Protein AF-A0A7W6KZL4-F1 (afdb_monomer_lite)

Foldseek 3Di:
DDPVVLQVLLVLQQKGKDFPPPPPGCWIWIDHVPDPPDIDIDNDSVRVNVVSVVLLQVLQQLLQLLLQLLVVLVVDDPVLNVVQVVCLVVVPDDHPPSSPVCSVVTDRDPPSSVVSSVVCVVVVHSPPRDSSNSNVVSNVCVVPPPDQPPVNVVVVVVVVVVVVVVVVVVVD

Radius of gyration: 20.63 Å; chains: 1; bounding box: 69×34×53 Å

Sequence (172 aa):
MNQARAKKRLNRYGILLSRQDARESDRWLTRPANDVEDWRCFPSIRAAIEYWDERARWVAYDTALAKVLVEHAMTLDLEDRAAFDQWIDVSAGSMPEVMTNLCTQVSFPSNWKEVIQGWVAREGSIARVDISQVLKHARSEQKAPSLPSEREAKNDHRMAERRDYIESRTTR

pLDDT: mean 82.24, std 13.79, range [46.56, 96.19]

Secondary structure (DSSP, 8-state):
--HHHHHHHHGGGTEEEEE-SSTT---EEEEESS-SS--EEESSHHHHHHHHHHHHHHHHHHHHHHHHHHHHHTTS-HHHHHHHHHHHHH--SPPPHHHHGGGGGPPPPTTHHHHHHHHHHHHS-STT--HHHHHHHHHHHHHSPPPPPHHHHHHHHHHHHHHHHHHHHH--

Structure (mmCIF, N/CA/C/O backbone):
data_AF-A0A7W6KZL4-F1
#
_entry.id   AF-A0A7W6KZL4-F1
#
loop_
_atom_site.group_PDB
_atom_site.id
_atom_site.type_symbol
_atom_site.label_atom_id
_atom_site.label_alt_id
_atom_site.label_comp_id
_atom_site.label_asym_id
_atom_site.label_entity_id
_atom_site.label_seq_id
_atom_site.pdbx_PDB_ins_code
_atom_site.Cartn_x
_atom_site.Cartn_y
_atom_site.Cartn_z
_atom_site.occupancy
_atom_site.B_iso_or_equiv
_atom_site.auth_seq_id
_atom_site.auth_comp_id
_atom_site.auth_asym_id
_atom_site.auth_atom_id
_atom_site.pdbx_PDB_model_num
ATOM 1 N N . MET A 1 1 ? -5.346 -5.660 24.851 1.00 62.38 1 MET A N 1
ATOM 2 C CA . MET A 1 1 ? -4.793 -4.488 24.124 1.00 62.38 1 MET A CA 1
ATOM 3 C C . MET A 1 1 ? -5.784 -3.330 24.231 1.00 62.38 1 MET A C 1
ATOM 5 O O . MET A 1 1 ? -6.955 -3.561 23.981 1.00 62.38 1 MET A O 1
ATOM 9 N N . ASN A 1 2 ? -5.359 -2.127 24.644 1.00 84.00 2 ASN A N 1
ATOM 10 C CA . ASN A 1 2 ? -6.250 -0.966 24.847 1.00 84.00 2 ASN A CA 1
ATOM 11 C C . ASN A 1 2 ? -6.672 -0.335 23.496 1.00 84.00 2 ASN A C 1
ATOM 13 O O . ASN A 1 2 ? -5.817 -0.113 22.635 1.00 84.00 2 ASN A O 1
ATOM 17 N N . GLN A 1 3 ? -7.959 -0.002 23.336 1.00 85.38 3 GLN A N 1
ATOM 18 C CA . GLN A 1 3 ? -8.544 0.676 22.168 1.00 85.38 3 GLN A CA 1
ATOM 19 C C . GLN A 1 3 ? -7.777 1.938 21.743 1.00 85.38 3 GLN A C 1
ATOM 21 O O . GLN A 1 3 ? -7.574 2.154 20.550 1.00 85.38 3 GLN A O 1
ATOM 26 N N . ALA A 1 4 ? -7.286 2.749 22.685 1.00 88.06 4 ALA A N 1
ATOM 27 C CA . ALA A 1 4 ? -6.517 3.956 22.366 1.00 88.06 4 ALA A CA 1
ATOM 28 C C . ALA A 1 4 ? -5.202 3.637 21.627 1.00 88.06 4 ALA A C 1
ATOM 30 O O . ALA A 1 4 ? -4.825 4.322 20.674 1.00 88.06 4 ALA A O 1
ATOM 31 N N . ARG A 1 5 ? -4.520 2.551 22.020 1.00 90.81 5 ARG A N 1
ATOM 32 C CA . ARG A 1 5 ? -3.297 2.088 21.342 1.00 90.81 5 ARG A CA 1
ATOM 33 C C . ARG A 1 5 ? -3.606 1.554 19.945 1.00 90.81 5 ARG A C 1
ATOM 35 O O . ARG A 1 5 ? -2.833 1.799 19.024 1.00 90.81 5 ARG A O 1
ATOM 42 N N . ALA A 1 6 ? -4.735 0.869 19.789 1.00 90.44 6 ALA A N 1
ATOM 43 C CA . ALA A 1 6 ? -5.182 0.361 18.499 1.00 90.44 6 ALA A CA 1
ATOM 44 C C . ALA A 1 6 ? -5.537 1.484 17.521 1.00 90.44 6 ALA A C 1
ATOM 46 O O . ALA A 1 6 ? -5.027 1.484 16.406 1.00 90.44 6 ALA A O 1
ATOM 47 N N . LYS A 1 7 ? -6.301 2.490 17.971 1.00 92.00 7 LYS A N 1
ATOM 48 C CA . LYS A 1 7 ? -6.582 3.714 17.201 1.00 92.00 7 LYS A CA 1
ATOM 49 C C . LYS A 1 7 ? -5.289 4.373 16.720 1.00 92.00 7 LYS A C 1
ATOM 51 O O . LYS A 1 7 ? -5.124 4.617 15.533 1.00 92.00 7 LYS A O 1
ATOM 56 N N . LYS A 1 8 ? -4.319 4.579 17.622 1.00 92.75 8 LYS A N 1
ATOM 57 C CA . LYS A 1 8 ? -3.019 5.172 17.263 1.00 92.75 8 LYS A CA 1
ATOM 58 C C . LYS A 1 8 ? -2.249 4.340 16.232 1.00 92.75 8 LYS A C 1
ATOM 60 O O . LYS A 1 8 ? -1.560 4.920 15.399 1.00 92.75 8 LYS A O 1
ATOM 65 N N . ARG A 1 9 ? -2.316 3.006 16.303 1.00 94.06 9 ARG A N 1
ATOM 66 C CA . ARG A 1 9 ? -1.647 2.121 15.339 1.00 94.06 9 ARG A CA 1
ATOM 67 C C . ARG A 1 9 ? -2.315 2.191 13.968 1.00 94.06 9 ARG A C 1
ATOM 69 O O . ARG A 1 9 ? -1.615 2.446 13.001 1.00 94.06 9 ARG A O 1
ATOM 76 N N . LEU A 1 10 ? -3.634 2.025 13.907 1.00 94.75 10 LEU A N 1
ATOM 77 C CA . LEU A 1 10 ? -4.404 2.033 12.660 1.00 94.75 10 LEU A CA 1
ATOM 78 C C . LEU A 1 10 ? -4.363 3.396 11.956 1.00 94.75 10 LEU A C 1
ATOM 80 O O . LEU A 1 10 ? -4.229 3.450 10.737 1.00 94.75 10 LEU A O 1
ATOM 84 N N . ASN A 1 11 ? -4.315 4.495 12.713 1.00 94.38 11 ASN A N 1
ATOM 85 C CA . ASN A 1 11 ? -4.129 5.828 12.139 1.00 94.38 11 ASN A CA 1
ATOM 86 C C . ASN A 1 11 ? -2.816 5.966 11.347 1.00 94.38 11 ASN A C 1
ATOM 88 O O . ASN A 1 11 ? -2.753 6.781 10.436 1.00 94.38 11 ASN A O 1
ATOM 92 N N . ARG A 1 12 ? -1.773 5.170 11.640 1.00 94.88 12 ARG A N 1
ATOM 93 C CA . ARG A 1 12 ? -0.525 5.171 10.845 1.00 94.88 12 ARG A CA 1
ATOM 94 C C . ARG A 1 12 ? -0.710 4.613 9.437 1.00 94.88 12 ARG A C 1
ATOM 96 O O . ARG A 1 12 ? 0.174 4.796 8.615 1.00 94.88 12 ARG A O 1
ATOM 103 N N . TYR A 1 13 ? -1.820 3.926 9.196 1.00 96.19 13 TYR A N 1
ATOM 104 C CA . TYR A 1 13 ? -2.228 3.379 7.906 1.00 96.19 13 TYR A CA 1
ATOM 105 C C . TYR A 1 13 ? -3.339 4.223 7.261 1.00 96.19 13 TYR A C 1
ATOM 107 O O . TYR A 1 13 ? -3.893 3.833 6.237 1.00 96.19 13 TYR A O 1
ATOM 115 N N . GLY A 1 14 ? -3.707 5.355 7.878 1.00 94.62 14 GLY A N 1
ATOM 116 C CA . GLY A 1 14 ? -4.875 6.134 7.475 1.00 94.62 14 GLY A CA 1
ATOM 117 C C . GLY A 1 14 ? -6.186 5.381 7.692 1.00 94.62 14 GLY A C 1
ATOM 118 O O . GLY A 1 14 ? -7.110 5.514 6.894 1.00 94.62 14 GLY A O 1
ATOM 119 N N . ILE A 1 15 ? -6.253 4.540 8.729 1.00 96.19 15 ILE A N 1
ATOM 120 C CA . ILE A 1 15 ? -7.420 3.722 9.065 1.00 96.19 15 ILE A CA 1
ATOM 121 C C . ILE A 1 15 ? -7.981 4.154 10.417 1.00 96.19 15 ILE A C 1
ATOM 123 O O . ILE A 1 15 ? -7.282 4.158 11.431 1.00 96.19 15 ILE A O 1
ATOM 127 N N . LEU A 1 16 ? -9.271 4.467 10.444 1.00 93.06 16 LEU A N 1
ATOM 128 C CA . LEU A 1 16 ? -10.013 4.789 11.654 1.00 93.06 16 LEU A CA 1
ATOM 129 C C . LEU A 1 16 ? -10.628 3.525 12.248 1.00 93.06 16 LEU A C 1
ATOM 131 O O . LEU A 1 16 ? -11.061 2.639 11.520 1.00 93.06 16 LEU A O 1
ATOM 135 N N . LEU A 1 17 ? -10.696 3.464 13.579 1.00 90.50 17 LEU A N 1
ATOM 136 C CA . LEU A 1 17 ? -11.317 2.371 14.333 1.00 90.50 17 LEU A CA 1
ATOM 137 C C . LEU A 1 17 ? -12.546 2.883 15.087 1.00 90.50 17 LEU A C 1
ATOM 139 O O . LEU A 1 17 ? -12.421 3.744 15.966 1.00 90.50 17 LEU A O 1
ATOM 143 N N . SER A 1 18 ? -13.699 2.289 14.794 1.00 85.06 18 SER A N 1
ATOM 144 C CA . SER A 1 18 ? -14.964 2.493 15.497 1.00 85.06 18 SER A CA 1
ATOM 145 C C . SER A 1 18 ? -15.497 1.174 16.068 1.00 85.06 18 SER A C 1
ATOM 147 O O . SER A 1 18 ? -15.088 0.085 15.667 1.00 85.06 18 SER A O 1
ATOM 149 N N . ARG A 1 19 ? -16.414 1.270 17.025 1.00 73.44 19 ARG A N 1
ATOM 150 C CA . ARG A 1 19 ? -17.261 0.163 17.489 1.00 73.44 19 ARG A CA 1
ATOM 151 C C . ARG A 1 19 ? -18.668 0.465 16.962 1.00 73.44 19 ARG A C 1
ATOM 153 O O . ARG A 1 19 ? -19.006 1.644 16.917 1.00 73.44 19 ARG A O 1
ATOM 160 N N . GLN A 1 20 ? -19.456 -0.518 16.512 1.00 67.38 20 GLN A N 1
ATOM 161 C CA . GLN A 1 20 ? -20.833 -0.184 16.108 1.00 67.38 20 GLN A CA 1
ATOM 162 C C . GLN A 1 20 ? -21.589 0.352 17.330 1.00 67.38 20 GLN A C 1
ATOM 164 O O . GLN A 1 20 ? -21.462 -0.199 18.424 1.00 67.38 20 GLN A O 1
ATOM 169 N N . ASP A 1 21 ? -22.366 1.418 17.134 1.00 52.56 21 ASP A N 1
ATOM 170 C CA . ASP A 1 21 ? -23.107 2.113 18.198 1.00 52.56 21 ASP A CA 1
ATOM 171 C C . ASP A 1 21 ? -24.250 1.280 18.804 1.00 52.56 21 ASP A C 1
ATOM 173 O O . ASP A 1 21 ? -24.862 1.676 19.798 1.00 52.56 21 ASP A O 1
ATOM 177 N N . ALA A 1 22 ? -24.530 0.092 18.260 1.00 55.03 22 ALA A N 1
ATOM 178 C CA . ALA A 1 22 ? -25.415 -0.860 18.908 1.00 55.03 22 ALA A CA 1
ATOM 179 C C . ALA A 1 22 ? -24.808 -1.271 20.260 1.00 55.03 22 ALA A C 1
ATOM 181 O O . ALA A 1 22 ? -23.680 -1.768 20.323 1.00 55.03 22 ALA A O 1
ATOM 182 N N . ARG A 1 23 ? -25.571 -1.090 21.346 1.00 48.62 23 ARG A N 1
ATOM 183 C CA . ARG A 1 23 ? -25.179 -1.414 22.735 1.00 48.62 23 ARG A CA 1
ATOM 184 C C . ARG A 1 23 ? -24.639 -2.849 22.919 1.00 48.62 23 ARG A C 1
ATOM 186 O O . ARG A 1 23 ? -23.945 -3.096 23.899 1.00 48.62 23 ARG A O 1
ATOM 193 N N . GLU A 1 24 ? -24.867 -3.736 21.949 1.00 54.28 24 GLU A N 1
ATOM 194 C CA . GLU A 1 24 ? -24.495 -5.161 21.927 1.00 54.28 24 GLU A CA 1
ATOM 195 C C . GLU A 1 24 ? -23.499 -5.544 20.815 1.00 54.28 24 GLU A C 1
ATOM 197 O O . GLU A 1 24 ? -23.251 -6.720 20.569 1.00 54.28 24 GLU A O 1
ATOM 202 N N . SER A 1 25 ? -22.907 -4.583 20.101 1.00 60.94 25 SER A N 1
ATOM 203 C CA . SER A 1 25 ? -21.964 -4.924 19.035 1.00 60.94 25 SER A CA 1
ATOM 204 C C . SER A 1 25 ? -20.647 -5.474 19.590 1.00 60.94 25 SER A C 1
ATOM 206 O O . SER A 1 25 ? -19.771 -4.705 20.006 1.00 60.94 25 SER A O 1
ATOM 208 N N . ASP A 1 26 ? -20.464 -6.786 19.455 1.00 70.38 26 ASP A N 1
ATOM 209 C CA . ASP A 1 26 ? -19.195 -7.504 19.657 1.00 70.38 26 ASP A CA 1
ATOM 210 C C . ASP A 1 26 ? -18.172 -7.272 18.534 1.00 70.38 26 ASP A C 1
ATOM 212 O O . ASP A 1 26 ? -17.049 -7.780 18.575 1.00 70.38 26 ASP A O 1
ATOM 216 N N . ARG A 1 27 ? -18.538 -6.506 17.501 1.00 82.62 27 ARG A N 1
ATOM 217 C CA . ARG A 1 27 ? -17.713 -6.321 16.309 1.00 82.62 27 ARG A CA 1
ATOM 218 C C . ARG A 1 27 ? -17.030 -4.958 16.266 1.00 82.62 27 ARG A C 1
ATOM 220 O O . ARG A 1 27 ? -17.532 -3.940 16.746 1.00 82.62 27 ARG A O 1
ATOM 227 N N . TRP A 1 28 ? -15.849 -4.956 15.663 1.00 88.38 28 TRP A N 1
ATOM 228 C CA . TRP A 1 28 ? -15.007 -3.785 15.468 1.00 88.38 28 TRP A CA 1
ATOM 229 C C . TRP A 1 28 ? -15.052 -3.358 14.017 1.00 88.38 28 TRP A C 1
ATOM 231 O O . TRP A 1 28 ? -14.898 -4.183 13.122 1.00 88.38 28 TRP A O 1
ATOM 241 N N . LEU A 1 29 ? -15.234 -2.066 13.788 1.00 90.81 29 LEU A N 1
ATOM 242 C CA . LEU A 1 29 ? -15.282 -1.504 12.454 1.00 90.81 29 LEU A CA 1
ATOM 243 C C . LEU A 1 29 ? -14.026 -0.701 12.172 1.00 90.81 29 LEU A C 1
ATOM 245 O O . LEU A 1 29 ? -13.599 0.116 12.990 1.00 90.81 29 LEU A O 1
ATOM 249 N N . THR A 1 30 ? -13.470 -0.884 10.985 1.00 93.38 30 THR A N 1
ATOM 250 C CA . THR A 1 30 ? -12.439 0.004 10.464 1.00 93.38 30 THR A CA 1
ATOM 251 C C . THR A 1 30 ? -12.865 0.613 9.151 1.00 93.38 30 THR A C 1
ATOM 253 O O . THR A 1 30 ? -13.512 -0.068 8.361 1.00 93.38 30 THR A O 1
ATOM 256 N N . ARG A 1 31 ? -12.438 1.843 8.892 1.00 92.94 31 ARG A N 1
ATOM 257 C CA . ARG A 1 31 ? -12.624 2.500 7.597 1.00 92.94 31 ARG A CA 1
ATOM 258 C C . ARG A 1 31 ? -11.419 3.360 7.231 1.00 92.94 31 ARG A C 1
ATOM 260 O O . ARG A 1 31 ? -10.692 3.765 8.146 1.00 92.94 31 ARG A O 1
ATOM 267 N N . PRO A 1 32 ? -11.212 3.680 5.950 1.00 92.19 32 PRO A N 1
ATOM 268 C CA . PRO A 1 32 ? -10.265 4.710 5.550 1.00 92.19 32 PRO A CA 1
ATOM 269 C C . PRO A 1 32 ? -10.592 6.053 6.218 1.00 92.19 32 PRO A C 1
ATOM 271 O O . PRO A 1 32 ? -11.749 6.386 6.481 1.00 92.19 32 PRO A O 1
ATOM 274 N N . ALA A 1 33 ? -9.572 6.849 6.524 1.00 88.12 33 ALA A N 1
ATOM 275 C CA . ALA A 1 33 ? -9.772 8.177 7.102 1.00 88.12 33 ALA A CA 1
ATOM 276 C C . ALA A 1 33 ? -10.439 9.146 6.110 1.00 88.12 33 ALA A C 1
ATOM 278 O O . ALA A 1 33 ? -11.191 10.026 6.526 1.00 88.12 33 ALA A O 1
ATOM 279 N N . ASN A 1 34 ? -10.185 8.944 4.818 1.00 84.31 34 ASN A N 1
ATOM 280 C CA . ASN A 1 34 ? -10.673 9.736 3.693 1.00 84.31 34 ASN A CA 1
ATOM 281 C C . ASN A 1 34 ? -11.954 9.185 3.042 1.00 84.31 34 ASN A C 1
ATOM 283 O O . ASN A 1 34 ? -12.485 9.836 2.150 1.00 84.31 34 ASN A O 1
ATOM 287 N N . ASP A 1 35 ? -12.456 8.026 3.477 1.00 82.62 35 ASP A N 1
ATOM 288 C CA . ASP A 1 35 ? -13.659 7.410 2.917 1.00 82.62 35 ASP A CA 1
ATOM 289 C C . ASP A 1 35 ? -14.586 6.918 4.037 1.00 82.62 35 ASP A C 1
ATOM 291 O O . ASP A 1 35 ? -14.197 6.150 4.921 1.00 82.62 35 ASP A O 1
ATOM 295 N N . VAL A 1 36 ? -15.814 7.430 4.042 1.00 73.38 36 VAL A N 1
ATOM 296 C CA . VAL A 1 36 ? -16.829 7.151 5.067 1.00 73.38 36 VAL A CA 1
ATOM 297 C C . VAL A 1 36 ? -17.704 5.942 4.744 1.00 73.3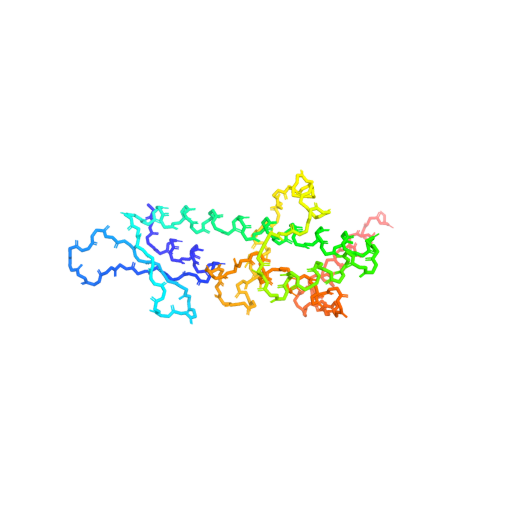8 36 VAL A C 1
ATOM 299 O O . VAL A 1 36 ? -18.432 5.503 5.633 1.00 73.38 36 VAL A O 1
ATOM 302 N N . GLU A 1 37 ? -17.627 5.386 3.535 1.00 79.50 37 GLU A N 1
ATOM 303 C CA . GLU A 1 37 ? -18.511 4.313 3.066 1.00 79.50 37 GLU A CA 1
ATOM 304 C C . GLU A 1 37 ? -17.830 2.934 3.074 1.00 79.50 37 GLU A C 1
ATOM 306 O O . GLU A 1 37 ? -18.499 1.918 3.265 1.00 79.50 37 GLU A O 1
ATOM 311 N N . ASP A 1 38 ? -16.498 2.875 2.963 1.00 84.06 38 ASP A N 1
ATOM 312 C CA . ASP A 1 38 ? -15.728 1.618 2.953 1.00 84.06 38 ASP A CA 1
ATOM 313 C C . ASP A 1 38 ? -15.473 1.065 4.370 1.00 84.06 38 ASP A C 1
ATOM 315 O O . ASP A 1 38 ? -14.385 1.177 4.949 1.00 84.06 38 ASP A O 1
ATOM 319 N N . TRP A 1 39 ? -16.514 0.479 4.963 1.00 86.69 39 TRP A N 1
ATOM 320 C CA . TRP A 1 39 ? -16.436 -0.154 6.276 1.00 86.69 39 TRP A CA 1
ATOM 321 C C . TRP A 1 39 ? -16.046 -1.628 6.195 1.00 86.69 39 TRP A C 1
ATOM 323 O O . TRP A 1 39 ? -16.682 -2.441 5.527 1.00 86.69 39 TRP A O 1
ATOM 333 N N . ARG A 1 40 ? -15.059 -2.009 7.008 1.00 90.62 40 ARG A N 1
ATOM 334 C CA . ARG A 1 40 ? -14.667 -3.403 7.238 1.00 90.62 40 ARG A CA 1
ATOM 335 C C . ARG A 1 40 ? -14.942 -3.812 8.668 1.00 90.62 40 ARG A C 1
ATOM 337 O O . ARG A 1 40 ? -14.669 -3.060 9.602 1.00 90.62 40 ARG A O 1
ATOM 344 N N . CYS A 1 41 ? -15.459 -5.021 8.830 1.00 91.38 41 CYS A N 1
ATOM 345 C CA . CYS A 1 41 ? -15.909 -5.548 10.105 1.00 91.38 41 CYS A CA 1
ATOM 346 C C . CYS A 1 41 ? -14.995 -6.673 10.595 1.00 91.38 41 CYS A C 1
ATOM 348 O O . CYS A 1 41 ? -14.681 -7.594 9.849 1.00 91.38 41 CYS A O 1
ATOM 350 N N . PHE A 1 42 ? -14.621 -6.624 11.872 1.00 91.62 42 PHE A N 1
ATOM 351 C CA . PHE A 1 42 ? -13.695 -7.557 12.502 1.00 91.62 42 PHE A CA 1
ATOM 352 C C . PHE A 1 42 ? -14.265 -8.119 13.805 1.00 91.62 42 PHE A C 1
ATOM 354 O O . PHE A 1 42 ? -14.937 -7.398 14.546 1.00 91.62 42 PHE A O 1
ATOM 361 N N . PRO A 1 43 ? -13.953 -9.382 14.139 1.00 90.19 43 PRO A N 1
ATOM 362 C CA . PRO A 1 43 ? -14.392 -10.001 15.389 1.00 90.19 43 PRO A CA 1
ATOM 363 C C . PRO A 1 43 ? -13.657 -9.446 16.619 1.00 90.19 43 PRO A C 1
ATOM 365 O O . PRO A 1 43 ? -14.103 -9.618 17.744 1.00 90.19 43 PRO A O 1
ATOM 368 N N . SER A 1 44 ? -12.505 -8.792 16.439 1.00 90.38 44 SER A N 1
ATOM 369 C CA . SER A 1 44 ? -11.757 -8.174 17.535 1.00 90.38 44 SER A CA 1
ATOM 370 C C . SER A 1 44 ? -10.860 -7.039 17.040 1.00 90.38 44 SER A C 1
ATOM 372 O O . SER A 1 44 ? -10.473 -7.000 15.871 1.00 90.38 44 SER A O 1
ATOM 374 N N . ILE A 1 45 ? -10.441 -6.155 17.954 1.00 90.62 45 ILE A N 1
ATOM 375 C CA . ILE A 1 45 ? -9.400 -5.147 17.681 1.00 90.62 45 ILE A CA 1
ATOM 376 C C . ILE A 1 45 ? -8.119 -5.807 17.157 1.00 90.62 45 ILE A C 1
ATOM 378 O O . ILE A 1 45 ? -7.443 -5.260 16.290 1.00 90.62 45 ILE A O 1
ATOM 382 N N . ARG A 1 46 ? -7.757 -6.965 17.721 1.00 92.25 46 ARG A N 1
ATOM 383 C CA . ARG A 1 46 ? -6.540 -7.686 17.345 1.00 92.25 46 ARG A CA 1
ATOM 384 C C . ARG A 1 46 ? -6.609 -8.129 15.885 1.00 92.25 46 ARG A C 1
ATOM 386 O O . ARG A 1 46 ? -5.684 -7.816 15.149 1.00 92.25 46 ARG A O 1
ATOM 393 N N . ALA A 1 47 ? -7.724 -8.736 15.480 1.00 93.00 47 ALA A N 1
ATOM 394 C CA . ALA A 1 47 ? -7.953 -9.147 14.098 1.00 93.00 47 ALA A CA 1
ATOM 395 C C . ALA A 1 47 ? -7.908 -7.953 13.132 1.00 93.00 47 ALA A C 1
ATOM 397 O O . ALA A 1 47 ? -7.289 -8.041 12.078 1.00 93.00 47 ALA A O 1
ATOM 398 N N . ALA A 1 48 ? -8.490 -6.810 13.518 1.00 93.50 48 ALA A N 1
ATOM 399 C CA . ALA A 1 48 ? -8.399 -5.587 12.722 1.00 93.50 48 ALA A CA 1
ATOM 400 C C . ALA A 1 48 ? -6.942 -5.129 12.538 1.00 93.50 48 ALA A C 1
ATOM 402 O O . ALA A 1 48 ? -6.530 -4.788 11.435 1.00 93.50 48 ALA A O 1
ATOM 403 N N . ILE A 1 49 ? -6.142 -5.128 13.608 1.00 94.50 49 ILE A N 1
ATOM 404 C CA . ILE A 1 49 ? -4.729 -4.739 13.523 1.00 94.50 49 ILE A CA 1
ATOM 405 C C . ILE A 1 49 ? -3.926 -5.714 12.669 1.00 94.50 49 ILE A C 1
ATOM 407 O O . ILE A 1 49 ? -3.159 -5.257 11.832 1.00 94.50 49 ILE A O 1
ATOM 411 N N . GLU A 1 50 ? -4.082 -7.019 12.882 1.00 95.81 50 GLU A N 1
ATOM 412 C CA . GLU A 1 50 ? -3.347 -8.044 12.133 1.00 95.81 50 GLU A CA 1
ATOM 413 C C . GLU A 1 50 ? -3.640 -7.931 10.634 1.00 95.81 50 GLU A C 1
ATOM 415 O O . GLU A 1 50 ? -2.703 -7.872 9.842 1.00 95.81 50 GLU A O 1
ATOM 420 N N . TYR A 1 51 ? -4.912 -7.752 10.266 1.00 96.06 51 TYR A N 1
ATOM 421 C CA . TYR A 1 51 ? -5.320 -7.509 8.884 1.00 96.06 51 TYR A CA 1
ATOM 422 C C . TYR A 1 51 ? -4.641 -6.273 8.277 1.00 96.06 51 TYR A C 1
ATOM 424 O O . TYR A 1 51 ? -4.063 -6.340 7.194 1.00 96.06 51 TYR A O 1
ATOM 432 N N . TRP A 1 52 ? -4.690 -5.127 8.962 1.00 96.00 52 TRP A N 1
ATOM 433 C CA . TRP A 1 52 ? -4.125 -3.889 8.417 1.00 96.00 52 TRP A CA 1
ATOM 434 C C . TRP A 1 52 ? -2.593 -3.869 8.436 1.00 96.00 52 TRP A C 1
ATOM 436 O O . TRP A 1 52 ? -1.987 -3.275 7.548 1.00 96.00 52 TRP A O 1
ATOM 446 N N . ASP A 1 53 ? -1.960 -4.540 9.400 1.00 95.44 53 ASP A N 1
ATOM 447 C CA . ASP A 1 53 ? -0.513 -4.758 9.412 1.00 95.44 53 ASP A CA 1
ATOM 448 C C . ASP A 1 53 ? -0.078 -5.625 8.221 1.00 95.44 53 ASP A C 1
ATOM 450 O O . ASP A 1 53 ? 0.916 -5.315 7.567 1.00 95.44 53 ASP A O 1
ATOM 454 N N . GLU A 1 54 ? -0.810 -6.701 7.932 1.00 95.12 54 GLU A N 1
ATOM 455 C CA . GLU A 1 54 ? -0.558 -7.558 6.774 1.00 95.12 54 GLU A CA 1
ATOM 456 C C . GLU A 1 54 ? -0.771 -6.792 5.467 1.00 95.12 54 GLU A C 1
ATOM 458 O O . GLU A 1 54 ? 0.114 -6.778 4.612 1.00 95.12 54 GLU A O 1
ATOM 463 N N . ARG A 1 55 ? -1.883 -6.057 5.345 1.00 95.50 55 ARG A N 1
ATOM 464 C CA . ARG A 1 55 ? -2.141 -5.206 4.180 1.00 95.50 55 ARG A CA 1
ATOM 465 C C . ARG A 1 55 ? -1.024 -4.186 3.959 1.00 95.50 55 ARG A C 1
ATOM 467 O O . ARG A 1 55 ? -0.592 -4.003 2.827 1.00 95.50 55 ARG A O 1
ATOM 474 N N . ALA A 1 56 ? -0.525 -3.562 5.025 1.00 96.06 56 ALA A N 1
ATOM 475 C CA . ALA A 1 56 ? 0.588 -2.620 4.953 1.00 96.06 56 ALA A CA 1
ATOM 476 C C . ALA A 1 56 ? 1.894 -3.283 4.481 1.00 96.06 56 ALA A C 1
ATOM 478 O O . ALA A 1 56 ? 2.644 -2.690 3.710 1.00 96.06 56 ALA A O 1
ATOM 479 N N . ARG A 1 57 ? 2.170 -4.524 4.896 1.00 94.44 57 ARG A N 1
ATOM 480 C CA . ARG A 1 57 ? 3.332 -5.271 4.389 1.00 94.44 57 ARG A CA 1
ATOM 48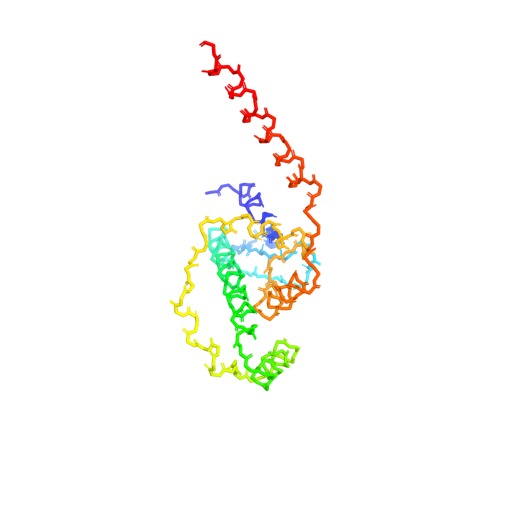1 C C . ARG A 1 57 ? 3.204 -5.580 2.903 1.00 94.44 57 ARG A C 1
ATOM 483 O O . ARG A 1 57 ? 4.185 -5.410 2.188 1.00 94.44 57 ARG A O 1
ATOM 490 N N . TRP A 1 58 ? 2.019 -5.983 2.449 1.00 94.88 58 TRP A N 1
ATOM 491 C CA . TRP A 1 58 ? 1.769 -6.254 1.034 1.00 94.88 58 TRP A CA 1
ATOM 492 C C . TRP A 1 58 ? 1.897 -5.001 0.174 1.00 94.88 58 TRP A C 1
ATOM 494 O O . TRP A 1 58 ? 2.620 -5.034 -0.807 1.00 94.88 58 TRP A O 1
ATOM 504 N N . VAL A 1 59 ? 1.335 -3.864 0.593 1.00 95.69 59 VAL A N 1
ATOM 505 C CA . VAL A 1 59 ? 1.514 -2.590 -0.132 1.00 95.69 59 VAL A CA 1
ATOM 506 C C . VAL A 1 59 ? 2.995 -2.198 -0.228 1.00 95.69 59 VAL A C 1
ATOM 508 O O . VAL A 1 59 ? 3.455 -1.717 -1.264 1.00 95.69 59 VAL A O 1
ATOM 511 N N . ALA A 1 60 ? 3.774 -2.415 0.834 1.00 95.31 60 ALA A N 1
ATOM 512 C CA . ALA A 1 60 ? 5.207 -2.144 0.795 1.00 95.31 60 ALA A CA 1
ATOM 513 C C . ALA A 1 60 ? 5.965 -3.103 -0.138 1.00 95.31 60 ALA A C 1
ATOM 515 O O . ALA A 1 60 ? 6.864 -2.663 -0.852 1.00 95.31 60 ALA A O 1
ATOM 516 N N . TYR A 1 61 ? 5.598 -4.387 -0.151 1.00 94.38 61 TYR A N 1
ATOM 517 C CA . TYR A 1 61 ? 6.130 -5.363 -1.101 1.00 94.38 61 TYR A CA 1
ATOM 518 C C . TYR A 1 61 ? 5.787 -4.984 -2.544 1.00 94.38 61 TYR A C 1
ATOM 520 O O . TYR A 1 61 ? 6.693 -4.891 -3.365 1.00 94.38 61 TYR A O 1
ATOM 528 N N . ASP A 1 62 ? 4.526 -4.651 -2.823 1.00 94.19 62 ASP A N 1
ATOM 529 C CA . ASP A 1 62 ? 4.065 -4.181 -4.132 1.00 94.19 62 ASP A CA 1
ATOM 530 C C . ASP A 1 62 ? 4.853 -2.941 -4.577 1.00 94.19 62 ASP A C 1
ATOM 532 O O . ASP A 1 62 ? 5.210 -2.814 -5.743 1.00 94.19 62 ASP A O 1
ATOM 536 N N . THR A 1 63 ? 5.201 -2.049 -3.640 1.00 94.44 63 THR A N 1
ATOM 537 C CA . THR A 1 63 ? 6.051 -0.874 -3.909 1.00 94.44 63 THR A CA 1
ATOM 538 C C . THR A 1 63 ? 7.471 -1.250 -4.300 1.00 94.44 63 THR A C 1
ATOM 540 O O . THR A 1 63 ? 8.025 -0.659 -5.226 1.00 94.44 63 THR A O 1
ATOM 543 N N . ALA A 1 64 ? 8.073 -2.225 -3.622 1.00 92.69 64 ALA A N 1
ATOM 544 C CA . ALA A 1 64 ? 9.387 -2.730 -4.002 1.00 92.69 64 ALA A CA 1
ATOM 545 C C . ALA A 1 64 ? 9.335 -3.435 -5.368 1.00 92.69 64 ALA A C 1
ATOM 547 O O . ALA A 1 64 ? 10.191 -3.193 -6.216 1.00 92.69 64 ALA A O 1
ATOM 548 N N . LEU A 1 65 ? 8.295 -4.238 -5.605 1.00 92.44 65 LEU A N 1
ATOM 549 C CA . LEU A 1 65 ? 8.080 -4.943 -6.862 1.00 92.44 65 LEU A CA 1
ATOM 550 C C . LEU A 1 65 ? 7.894 -3.978 -8.030 1.00 92.44 65 LEU A C 1
ATOM 552 O O . LEU A 1 65 ? 8.573 -4.109 -9.042 1.00 92.44 65 LEU A O 1
ATOM 556 N N . ALA A 1 66 ? 7.038 -2.971 -7.878 1.00 92.06 66 ALA A N 1
ATOM 557 C CA . ALA A 1 66 ? 6.797 -1.975 -8.911 1.00 92.06 66 ALA A CA 1
ATOM 558 C C . ALA A 1 66 ? 8.078 -1.248 -9.334 1.00 92.06 66 ALA A C 1
ATOM 560 O O . ALA A 1 66 ? 8.276 -1.019 -10.522 1.00 92.06 66 ALA A O 1
ATOM 561 N N . LYS A 1 67 ? 8.973 -0.926 -8.392 1.00 90.31 67 LYS A N 1
ATOM 562 C CA . LYS A 1 67 ? 10.270 -0.318 -8.723 1.00 90.31 67 LYS A CA 1
ATOM 563 C C . LYS A 1 67 ? 11.107 -1.228 -9.617 1.00 90.31 67 LYS A C 1
ATOM 565 O O . LYS A 1 67 ? 11.543 -0.780 -10.670 1.00 90.31 67 LYS A O 1
ATOM 570 N N . VAL A 1 68 ? 11.244 -2.503 -9.248 1.00 90.62 68 VAL A N 1
ATOM 571 C CA . VAL A 1 68 ? 11.987 -3.494 -10.044 1.00 90.62 68 VAL A CA 1
ATOM 572 C C . VAL A 1 68 ? 11.369 -3.675 -11.429 1.00 90.62 68 VAL A C 1
ATOM 574 O O . VAL A 1 68 ? 12.093 -3.696 -12.419 1.00 90.62 68 VAL A O 1
ATOM 577 N N . LEU A 1 69 ? 10.040 -3.761 -11.523 1.00 90.94 69 LEU A N 1
ATOM 578 C CA . LEU A 1 69 ? 9.348 -3.925 -12.803 1.00 90.94 69 LEU A CA 1
ATOM 579 C C . LEU A 1 69 ? 9.553 -2.719 -13.729 1.00 90.94 69 LEU A C 1
ATOM 581 O O . LEU A 1 69 ? 9.859 -2.887 -14.907 1.00 90.94 69 LEU A O 1
ATOM 585 N N . VAL A 1 70 ? 9.417 -1.499 -13.204 1.00 90.75 70 VAL A N 1
ATOM 586 C CA . VAL A 1 70 ? 9.593 -0.278 -14.001 1.00 90.75 70 VAL A CA 1
ATOM 587 C C . VAL A 1 70 ? 11.075 -0.062 -14.357 1.00 90.75 70 VAL A C 1
ATOM 589 O O . VAL A 1 70 ? 11.377 0.379 -15.462 1.00 90.75 70 VAL A O 1
ATOM 592 N N . GLU A 1 71 ? 12.023 -0.406 -13.480 1.00 89.75 71 GLU A N 1
ATOM 593 C CA . GLU A 1 71 ? 13.459 -0.419 -13.809 1.00 89.75 71 GLU A CA 1
ATOM 594 C C . GLU A 1 71 ? 13.785 -1.443 -14.902 1.00 89.75 71 GLU A C 1
ATOM 596 O O . GLU A 1 71 ? 14.466 -1.110 -15.871 1.00 89.75 71 GLU A O 1
ATOM 601 N N . HIS A 1 72 ? 13.251 -2.663 -14.804 1.00 89.44 72 HIS A N 1
ATOM 602 C CA . HIS A 1 72 ? 13.450 -3.688 -15.824 1.00 89.44 72 HIS A CA 1
ATOM 603 C C . HIS A 1 72 ? 12.846 -3.288 -17.173 1.00 89.44 72 HIS A C 1
ATOM 605 O O . HIS A 1 72 ? 13.468 -3.514 -18.209 1.00 89.44 72 HIS A O 1
ATOM 611 N N . ALA A 1 73 ? 11.689 -2.621 -17.179 1.00 89.12 73 ALA A N 1
ATOM 612 C CA . ALA A 1 73 ? 11.056 -2.125 -18.401 1.00 89.12 73 ALA A CA 1
ATOM 613 C C . ALA A 1 73 ? 11.960 -1.200 -19.236 1.00 89.12 73 ALA A C 1
ATOM 615 O O . ALA A 1 73 ? 11.769 -1.088 -20.444 1.00 89.12 73 ALA A O 1
ATOM 616 N N . MET A 1 74 ? 12.963 -0.558 -18.627 1.00 86.31 74 MET A N 1
ATOM 617 C CA . MET A 1 74 ? 13.946 0.266 -19.343 1.00 86.31 74 MET A CA 1
ATOM 618 C C . MET A 1 74 ? 14.980 -0.553 -20.124 1.00 86.31 74 MET A C 1
ATOM 620 O O . MET A 1 74 ? 15.671 0.000 -20.975 1.00 86.31 74 MET A O 1
ATOM 624 N N . THR A 1 75 ? 15.098 -1.847 -19.826 1.00 87.50 75 THR A N 1
ATOM 625 C CA . THR A 1 75 ? 16.008 -2.786 -20.500 1.00 87.50 75 THR A CA 1
ATOM 626 C C . THR A 1 75 ? 15.341 -3.557 -21.635 1.00 87.50 75 THR A C 1
ATOM 628 O O . THR A 1 75 ? 16.037 -4.178 -22.435 1.00 87.50 75 THR A O 1
ATOM 631 N N . LEU A 1 76 ? 14.010 -3.511 -21.700 1.00 87.94 76 LEU A N 1
ATOM 632 C CA . LEU A 1 76 ? 13.222 -4.150 -22.743 1.00 87.94 76 LEU A CA 1
ATOM 633 C C . LEU A 1 76 ? 13.294 -3.369 -24.055 1.00 87.94 76 LEU A C 1
ATOM 635 O O . LEU A 1 76 ? 13.638 -2.181 -24.085 1.00 87.94 76 LEU A O 1
ATOM 639 N N . ASP A 1 77 ? 12.944 -4.046 -25.144 1.00 91.19 77 ASP A N 1
ATOM 640 C CA . ASP A 1 77 ? 12.738 -3.375 -26.416 1.00 91.19 77 ASP A CA 1
ATOM 641 C C . ASP A 1 77 ? 11.502 -2.455 -26.379 1.00 91.19 77 ASP A C 1
ATOM 643 O O . ASP A 1 77 ? 10.741 -2.389 -25.408 1.00 91.19 77 ASP A O 1
ATOM 647 N N . LEU A 1 78 ? 11.338 -1.665 -27.442 1.00 88.56 78 LEU A N 1
ATOM 648 C CA . LEU A 1 78 ? 10.285 -0.656 -27.508 1.00 88.56 78 LEU A CA 1
ATOM 649 C C . LEU A 1 78 ? 8.879 -1.280 -27.493 1.00 88.56 78 LEU A C 1
ATOM 651 O O . LEU A 1 78 ? 7.954 -0.659 -26.968 1.00 88.56 78 LEU A O 1
ATOM 655 N N . GLU A 1 79 ? 8.720 -2.471 -28.072 1.00 89.25 79 GLU A N 1
ATOM 656 C CA . GLU A 1 79 ? 7.432 -3.153 -28.205 1.00 89.25 79 GLU A CA 1
ATOM 657 C C . GLU A 1 79 ? 6.980 -3.712 -26.853 1.00 89.25 79 GLU A C 1
ATOM 659 O O . GLU A 1 79 ? 5.895 -3.366 -26.375 1.00 89.25 79 GLU A O 1
ATOM 664 N N . ASP A 1 80 ? 7.850 -4.459 -26.174 1.00 88.06 80 ASP A N 1
ATOM 665 C CA . ASP A 1 80 ? 7.579 -5.035 -24.856 1.00 88.06 80 ASP A CA 1
ATOM 666 C C . ASP A 1 80 ? 7.380 -3.952 -23.791 1.00 88.06 80 ASP A C 1
ATOM 668 O O . ASP A 1 80 ? 6.491 -4.042 -22.933 1.00 88.06 80 ASP A O 1
ATOM 672 N N . ARG A 1 81 ? 8.168 -2.872 -23.860 1.00 88.12 81 ARG A N 1
ATOM 673 C CA . ARG A 1 81 ? 7.990 -1.718 -22.976 1.00 88.12 81 ARG A CA 1
ATOM 674 C C . ARG A 1 81 ? 6.638 -1.042 -23.195 1.00 88.12 81 ARG A C 1
ATOM 676 O O . ARG A 1 81 ? 5.976 -0.696 -22.215 1.00 88.12 81 ARG A O 1
ATOM 683 N N . ALA A 1 82 ? 6.218 -0.848 -24.446 1.00 86.75 82 ALA A N 1
ATOM 684 C CA . ALA A 1 82 ? 4.925 -0.243 -24.760 1.00 86.75 82 ALA A CA 1
ATOM 685 C C . ALA A 1 82 ? 3.756 -1.126 -24.292 1.00 86.75 82 ALA A C 1
ATOM 687 O O . ALA A 1 82 ? 2.792 -0.607 -23.724 1.00 86.75 82 ALA A O 1
ATOM 688 N N . ALA A 1 83 ? 3.865 -2.449 -24.454 1.00 87.00 83 ALA A N 1
ATOM 689 C CA . ALA A 1 83 ? 2.882 -3.406 -23.950 1.00 87.00 83 ALA A CA 1
ATOM 690 C C . ALA A 1 83 ? 2.765 -3.350 -22.417 1.00 87.00 83 ALA A C 1
ATOM 692 O O . ALA A 1 83 ? 1.657 -3.329 -21.872 1.00 87.00 83 ALA A O 1
ATOM 693 N N . PHE A 1 84 ? 3.894 -3.257 -21.706 1.00 88.94 84 PHE A N 1
ATOM 694 C CA . PHE A 1 84 ? 3.898 -3.094 -20.253 1.00 88.94 84 PHE A CA 1
ATOM 695 C C . PHE A 1 84 ? 3.295 -1.757 -19.802 1.00 88.94 84 PHE A C 1
ATOM 697 O O . PHE A 1 84 ? 2.472 -1.735 -18.887 1.00 88.94 84 PHE A O 1
ATOM 704 N N . ASP A 1 85 ? 3.642 -0.651 -20.463 1.00 87.69 85 ASP A N 1
ATOM 705 C CA . ASP A 1 85 ? 3.072 0.667 -20.168 1.00 87.69 85 ASP A CA 1
ATOM 706 C C . ASP A 1 85 ? 1.547 0.684 -20.367 1.00 87.69 85 ASP A C 1
ATOM 708 O O . ASP A 1 85 ? 0.812 1.192 -19.514 1.00 87.69 85 ASP A O 1
ATOM 712 N N . GLN A 1 86 ? 1.061 0.072 -21.449 1.00 86.94 86 GLN A N 1
ATOM 713 C CA . GLN A 1 86 ? -0.370 -0.072 -21.707 1.00 86.94 86 GLN A CA 1
ATOM 714 C C . GLN A 1 86 ? -1.055 -0.933 -20.640 1.00 86.94 86 GLN A C 1
ATOM 716 O O . GLN A 1 86 ? -2.151 -0.594 -20.181 1.00 86.94 86 GLN A O 1
ATOM 721 N N . TRP A 1 87 ? -0.410 -2.018 -20.205 1.00 88.50 87 TRP A N 1
ATOM 722 C CA . TRP A 1 87 ? -0.928 -2.859 -19.131 1.00 88.50 87 TRP A CA 1
ATOM 723 C C . TRP A 1 87 ? -1.026 -2.097 -17.800 1.00 88.50 87 TRP A C 1
ATOM 725 O O . TRP A 1 87 ? -2.052 -2.201 -17.129 1.00 88.50 87 TRP A O 1
ATOM 735 N N . ILE A 1 88 ? -0.042 -1.259 -17.445 1.00 87.38 88 ILE A N 1
ATOM 736 C CA . ILE A 1 88 ? -0.126 -0.383 -16.260 1.00 87.38 88 ILE A CA 1
ATOM 737 C C . ILE A 1 88 ? -1.362 0.524 -16.343 1.00 87.38 88 ILE A C 1
ATOM 739 O O . ILE A 1 88 ? -2.090 0.689 -15.360 1.00 87.38 88 ILE A O 1
ATOM 743 N N . ASP A 1 89 ? -1.609 1.127 -17.506 1.00 84.69 89 ASP A N 1
ATOM 744 C CA . ASP A 1 89 ? -2.665 2.126 -17.664 1.00 84.69 89 ASP A CA 1
ATOM 745 C C . ASP A 1 89 ? -4.069 1.528 -17.633 1.00 84.69 89 ASP A C 1
ATOM 747 O O . ASP A 1 89 ? -4.928 2.030 -16.896 1.00 84.69 89 ASP A O 1
ATOM 751 N N . VAL A 1 90 ? -4.276 0.441 -18.377 1.00 80.19 90 VAL A N 1
ATOM 752 C CA . VAL A 1 90 ? -5.586 -0.200 -18.550 1.00 80.19 90 VAL A CA 1
ATOM 753 C C . VAL A 1 90 ? -5.852 -1.249 -17.464 1.00 80.19 90 VAL A C 1
ATOM 755 O O . VAL A 1 90 ? -7.008 -1.517 -17.150 1.00 80.19 90 VAL A O 1
ATOM 758 N N . SER A 1 91 ? -4.800 -1.820 -16.860 1.00 69.44 91 SER A N 1
ATOM 759 C CA . SER A 1 91 ? -4.875 -2.905 -15.863 1.00 69.44 91 SER A CA 1
ATOM 760 C C . SER A 1 91 ? -5.805 -4.051 -16.289 1.00 69.44 91 SER A C 1
ATOM 762 O O . SER A 1 91 ? -6.460 -4.680 -15.458 1.00 69.44 91 SER A O 1
ATOM 764 N N . ALA A 1 92 ? -5.895 -4.306 -17.597 1.00 61.16 92 ALA A N 1
ATOM 765 C CA . ALA A 1 92 ? -6.726 -5.351 -18.171 1.00 61.16 92 ALA A CA 1
ATOM 766 C C . ALA A 1 92 ? -5.852 -6.530 -18.604 1.00 61.16 92 ALA A C 1
ATOM 768 O O . ALA A 1 92 ? -4.873 -6.355 -19.327 1.00 61.16 92 ALA A O 1
ATOM 769 N N . GLY A 1 93 ? -6.239 -7.733 -18.182 1.00 68.62 93 GLY A N 1
ATOM 770 C CA . GLY A 1 93 ? -5.532 -8.968 -18.516 1.00 68.62 93 GLY A CA 1
ATOM 771 C C . GLY A 1 93 ? -4.310 -9.248 -17.637 1.00 68.62 93 GLY A C 1
ATOM 772 O O . GLY A 1 93 ? -4.060 -8.586 -16.627 1.00 68.62 93 GLY A O 1
ATOM 773 N N . SER A 1 94 ? -3.568 -10.290 -18.001 1.00 75.00 94 SER A N 1
ATOM 774 C CA . SER A 1 94 ? -2.351 -10.707 -17.305 1.00 75.00 94 SER A CA 1
ATOM 775 C C . SER A 1 94 ? -1.194 -9.748 -17.574 1.00 75.00 94 SER A C 1
ATOM 777 O O . SER A 1 94 ? -1.061 -9.220 -18.676 1.00 75.00 94 SER A O 1
ATOM 779 N N . MET A 1 95 ? -0.335 -9.569 -16.570 1.00 80.75 95 MET A N 1
ATOM 780 C CA . MET A 1 95 ? 0.940 -8.874 -16.742 1.00 80.75 95 MET A CA 1
ATOM 781 C C . MET A 1 95 ? 1.762 -9.561 -17.851 1.00 80.75 95 MET A C 1
ATOM 783 O O . MET A 1 95 ? 1.736 -10.795 -17.910 1.00 80.75 95 MET A O 1
ATOM 787 N N . PRO A 1 96 ? 2.485 -8.810 -18.708 1.00 82.94 96 PRO A N 1
ATOM 788 C CA . PRO A 1 96 ? 3.321 -9.395 -19.755 1.00 82.94 96 PRO A CA 1
ATOM 789 C C . PRO A 1 96 ? 4.272 -10.466 -19.208 1.00 82.94 96 PRO A C 1
ATOM 791 O O . PRO A 1 96 ? 4.875 -10.277 -18.149 1.00 82.94 96 PRO A O 1
ATOM 794 N N . GLU A 1 97 ? 4.430 -11.582 -19.925 1.00 83.12 97 GLU A N 1
ATOM 795 C CA . GLU A 1 97 ? 5.224 -12.732 -19.457 1.00 83.12 97 GLU A CA 1
ATOM 796 C C . GLU A 1 97 ? 6.669 -12.346 -19.128 1.00 83.12 97 GLU A C 1
ATOM 798 O O . GLU A 1 97 ? 7.199 -12.777 -18.101 1.00 83.12 97 GLU A O 1
ATOM 803 N N . VAL A 1 98 ? 7.260 -11.442 -19.918 1.00 81.62 98 VAL A N 1
ATOM 804 C CA . VAL A 1 98 ? 8.603 -10.878 -19.697 1.00 81.62 98 VAL A CA 1
ATOM 805 C C . VAL A 1 98 ? 8.778 -10.259 -18.302 1.00 81.62 98 VAL A C 1
ATOM 807 O O . VAL A 1 98 ? 9.877 -10.269 -17.756 1.00 81.62 98 VAL A O 1
ATOM 810 N N . MET A 1 99 ? 7.689 -9.811 -17.670 1.00 82.06 99 MET A N 1
ATOM 811 C CA . MET A 1 99 ? 7.689 -9.243 -16.318 1.00 82.06 99 MET A CA 1
ATOM 812 C C . MET A 1 99 ? 7.424 -10.271 -15.213 1.00 82.06 99 MET A C 1
ATOM 814 O O . MET A 1 99 ? 7.800 -10.056 -14.060 1.00 82.06 99 MET A O 1
ATOM 818 N N . THR A 1 100 ? 6.771 -11.393 -15.524 1.00 76.62 100 THR A N 1
ATOM 819 C CA . THR A 1 100 ? 6.272 -12.340 -14.506 1.00 76.62 100 THR A CA 1
ATOM 820 C C . THR A 1 100 ? 7.379 -13.018 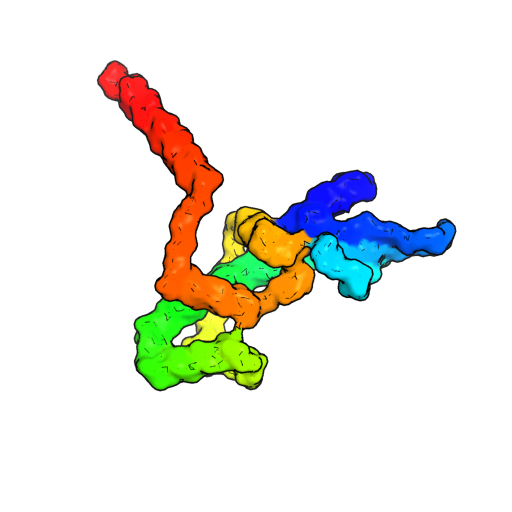-13.699 1.00 76.62 100 THR A C 1
ATOM 822 O O . THR A 1 100 ? 7.215 -13.254 -12.501 1.00 76.62 100 THR A O 1
ATOM 825 N N . ASN A 1 101 ? 8.541 -13.255 -14.308 1.00 76.62 101 ASN A N 1
ATOM 826 C CA . ASN A 1 101 ? 9.666 -13.921 -13.645 1.00 76.62 101 ASN A CA 1
ATOM 827 C C . ASN A 1 101 ? 10.349 -13.050 -12.574 1.00 76.62 101 ASN A C 1
ATOM 829 O O . ASN A 1 101 ? 11.007 -13.574 -11.670 1.00 76.62 101 ASN A O 1
ATOM 833 N N . LEU A 1 102 ? 10.161 -11.728 -12.623 1.00 78.31 102 LEU A N 1
ATOM 834 C CA . LEU A 1 102 ? 10.819 -10.778 -11.720 1.00 78.31 102 LEU A CA 1
ATOM 835 C C . LEU A 1 102 ? 10.201 -10.754 -10.324 1.00 78.31 102 LEU A C 1
ATOM 837 O O . LEU A 1 102 ? 10.873 -10.382 -9.364 1.00 78.31 102 LEU A O 1
ATOM 841 N N . CYS A 1 103 ? 8.963 -11.232 -10.176 1.00 72.25 103 CYS A N 1
ATOM 842 C CA . CYS A 1 103 ? 8.295 -11.353 -8.880 1.00 72.25 103 CYS A CA 1
ATOM 843 C C . CYS A 1 103 ? 9.113 -12.185 -7.875 1.00 72.25 103 CYS A C 1
ATOM 845 O O . CYS A 1 103 ? 9.072 -11.933 -6.671 1.00 72.25 103 CYS A O 1
ATOM 847 N N . THR A 1 104 ? 9.902 -13.147 -8.365 1.00 73.62 104 THR A N 1
ATOM 848 C CA . THR A 1 104 ? 10.754 -14.014 -7.533 1.00 73.62 104 THR A CA 1
ATOM 849 C C . THR A 1 104 ? 12.015 -13.324 -7.002 1.00 73.62 104 THR A C 1
ATOM 851 O O . THR A 1 104 ? 12.636 -13.826 -6.067 1.00 73.62 104 THR A O 1
ATOM 854 N N . GLN A 1 105 ? 12.390 -12.170 -7.561 1.00 75.06 105 GLN A N 1
ATOM 855 C CA . GLN A 1 105 ? 13.624 -11.452 -7.220 1.00 75.06 105 GLN A CA 1
ATOM 856 C C . GLN A 1 105 ? 13.426 -10.411 -6.110 1.00 75.06 105 GLN A C 1
ATOM 858 O O . GLN A 1 105 ? 14.391 -9.813 -5.633 1.00 75.06 105 GLN A O 1
ATOM 863 N N . VAL A 1 106 ? 12.183 -10.184 -5.681 1.00 83.81 106 VAL A N 1
ATOM 864 C CA . VAL A 1 106 ? 11.835 -9.109 -4.750 1.00 83.81 106 VAL A CA 1
ATOM 865 C C . VAL A 1 106 ? 11.683 -9.659 -3.342 1.00 83.81 106 VAL A C 1
ATOM 867 O O . VAL A 1 106 ? 10.920 -10.590 -3.090 1.00 83.81 106 VAL A O 1
ATOM 870 N N . SER A 1 107 ? 12.397 -9.049 -2.400 1.00 86.88 107 SER A N 1
ATOM 871 C CA . SER A 1 107 ? 12.270 -9.341 -0.973 1.00 86.88 107 SER A CA 1
ATOM 872 C C . SER A 1 107 ? 11.382 -8.310 -0.278 1.00 86.88 107 SER A C 1
ATOM 874 O O . SER A 1 107 ? 11.224 -7.180 -0.743 1.00 86.88 107 SER A O 1
ATOM 876 N N . PHE A 1 108 ? 10.794 -8.689 0.861 1.00 86.06 108 PHE A N 1
ATOM 877 C CA . PHE A 1 108 ? 10.051 -7.737 1.684 1.00 86.06 108 PHE A CA 1
ATOM 878 C C . PHE A 1 108 ? 10.982 -6.625 2.189 1.00 86.06 108 PHE A C 1
ATOM 880 O O . PHE A 1 108 ? 11.986 -6.926 2.843 1.00 86.06 108 PHE A O 1
ATOM 887 N N . PRO A 1 109 ? 10.642 -5.345 1.963 1.00 88.69 109 PRO A N 1
ATOM 888 C CA . PRO A 1 109 ? 11.491 -4.245 2.389 1.00 88.69 109 PRO A CA 1
ATOM 889 C C . PRO A 1 109 ? 11.561 -4.158 3.919 1.00 88.69 109 PRO A C 1
ATOM 891 O O . PRO A 1 109 ? 10.542 -4.135 4.618 1.00 88.69 109 PRO A O 1
ATOM 894 N N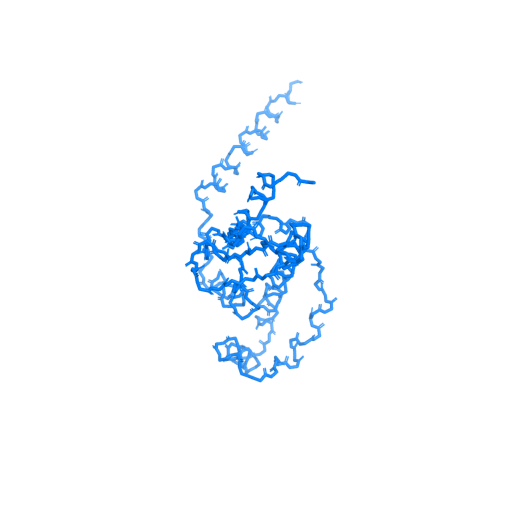 . SER A 1 110 ? 12.776 -4.045 4.459 1.00 89.50 110 SER A N 1
ATOM 895 C CA . SER A 1 110 ? 13.008 -3.867 5.901 1.00 89.50 110 SER A CA 1
ATOM 896 C C . SER A 1 110 ? 12.435 -2.540 6.420 1.00 89.50 110 SER A C 1
ATOM 898 O O . SER A 1 110 ? 11.981 -2.459 7.565 1.00 89.50 110 SER A O 1
ATOM 900 N N . ASN A 1 111 ? 12.365 -1.528 5.554 1.00 91.25 111 ASN A N 1
ATOM 901 C CA . ASN A 1 111 ? 11.836 -0.195 5.821 1.00 91.25 111 ASN A CA 1
ATOM 902 C C . ASN A 1 111 ? 10.347 -0.022 5.456 1.00 91.25 111 ASN A C 1
ATOM 904 O O . ASN A 1 111 ? 9.877 1.100 5.271 1.00 91.25 111 ASN A O 1
ATOM 908 N N . TRP A 1 112 ? 9.562 -1.106 5.395 1.00 92.88 112 TRP A N 1
ATOM 909 C CA . TRP A 1 112 ? 8.148 -1.066 4.981 1.00 92.88 112 TRP A CA 1
ATOM 910 C C . TRP A 1 112 ? 7.294 -0.009 5.707 1.00 92.88 112 TRP A C 1
ATOM 912 O O . TRP A 1 112 ? 6.355 0.534 5.136 1.00 92.88 112 TRP A O 1
ATOM 922 N N . LYS A 1 113 ? 7.610 0.325 6.966 1.00 92.75 113 LYS A N 1
ATOM 923 C CA . LYS A 1 113 ? 6.872 1.348 7.728 1.00 92.75 113 LYS A CA 1
ATOM 924 C C . LYS A 1 113 ? 7.025 2.750 7.140 1.00 92.75 113 LYS A C 1
ATOM 926 O O . LYS A 1 113 ? 6.069 3.516 7.195 1.00 92.75 113 LYS A O 1
ATOM 931 N N . GLU A 1 114 ? 8.205 3.087 6.629 1.00 93.50 114 GLU A N 1
ATOM 932 C CA . GLU A 1 114 ? 8.486 4.383 5.999 1.00 93.50 114 GLU A CA 1
ATOM 933 C C . GLU A 1 114 ? 7.779 4.470 4.649 1.00 93.50 114 GLU A C 1
ATOM 935 O O . GLU A 1 114 ? 7.086 5.449 4.383 1.00 93.50 114 GLU A O 1
ATOM 940 N N . VAL A 1 115 ? 7.837 3.388 3.865 1.00 93.94 115 VAL A N 1
ATOM 941 C CA . VAL A 1 115 ? 7.091 3.248 2.603 1.00 93.94 115 VAL A CA 1
ATOM 942 C C . VAL A 1 115 ? 5.599 3.515 2.820 1.00 93.94 115 VAL A C 1
ATOM 944 O O . VAL A 1 115 ? 4.983 4.302 2.106 1.00 93.94 115 VAL A O 1
ATOM 947 N N . ILE A 1 116 ? 5.020 2.916 3.861 1.00 96.00 116 ILE A N 1
ATOM 948 C CA . ILE A 1 116 ? 3.600 3.078 4.178 1.00 96.00 116 ILE A CA 1
ATOM 949 C C . ILE A 1 116 ? 3.266 4.482 4.671 1.00 96.00 116 ILE A C 1
ATOM 951 O O . ILE A 1 116 ? 2.208 5.004 4.332 1.00 96.00 116 ILE A O 1
ATOM 955 N N . GLN A 1 117 ? 4.158 5.133 5.418 1.00 94.44 117 GLN A N 1
ATOM 956 C CA . GLN A 1 117 ? 3.968 6.540 5.777 1.00 94.44 117 GLN A CA 1
ATOM 957 C C . GLN A 1 117 ? 3.953 7.447 4.544 1.00 94.44 117 GLN A C 1
ATOM 959 O O . GLN A 1 117 ? 3.128 8.357 4.495 1.00 94.44 117 GLN A O 1
ATOM 964 N N . GLY A 1 118 ? 4.804 7.175 3.550 1.00 93.31 118 GLY A N 1
ATOM 965 C CA . GLY A 1 118 ? 4.782 7.874 2.264 1.00 93.31 118 GLY A CA 1
ATOM 966 C C . GLY A 1 118 ? 3.439 7.719 1.550 1.00 93.31 118 GLY A C 1
ATOM 967 O O . GLY A 1 118 ? 2.823 8.712 1.165 1.00 93.31 118 GLY A O 1
ATOM 968 N N . TRP A 1 119 ? 2.926 6.489 1.469 1.00 94.62 119 TRP A N 1
ATOM 969 C CA . TRP A 1 119 ? 1.611 6.219 0.881 1.00 94.62 119 TRP A CA 1
ATOM 970 C C . TRP A 1 119 ? 0.463 6.894 1.626 1.00 94.62 119 TRP A C 1
ATOM 972 O O . TRP A 1 119 ? -0.403 7.494 1.001 1.00 94.62 119 TRP A O 1
ATOM 982 N N . VAL A 1 120 ? 0.463 6.865 2.959 1.00 94.00 120 VAL A N 1
ATOM 983 C CA . VAL A 1 120 ? -0.572 7.542 3.756 1.00 94.00 120 VAL A CA 1
ATOM 984 C C . VAL A 1 120 ? -0.494 9.059 3.606 1.00 94.00 120 VAL A C 1
ATOM 986 O O . VAL A 1 120 ? -1.532 9.711 3.585 1.00 94.00 120 VAL A O 1
ATOM 989 N N . ALA A 1 121 ? 0.702 9.636 3.478 1.00 91.50 121 ALA A N 1
ATOM 990 C CA . ALA A 1 121 ? 0.850 11.067 3.224 1.00 91.50 121 ALA A CA 1
ATOM 991 C C . ALA A 1 121 ? 0.311 11.476 1.843 1.00 91.50 121 ALA A C 1
ATOM 993 O O . ALA A 1 121 ? -0.209 12.580 1.707 1.00 91.50 121 ALA A O 1
ATOM 994 N N . ARG A 1 122 ? 0.421 10.591 0.843 1.00 89.44 122 ARG A N 1
ATOM 995 C CA . ARG A 1 122 ? -0.036 10.840 -0.529 1.00 89.44 122 ARG A CA 1
ATOM 996 C C . ARG A 1 122 ? -1.534 10.585 -0.714 1.00 89.44 122 ARG A C 1
ATOM 998 O O . ARG A 1 122 ? -2.237 11.444 -1.228 1.00 89.44 122 ARG A O 1
ATOM 1005 N N . GLU A 1 123 ? -2.017 9.434 -0.258 1.00 90.75 123 GLU A N 1
ATOM 1006 C CA . GLU A 1 123 ? -3.375 8.937 -0.532 1.00 90.75 123 GLU A CA 1
ATOM 1007 C C . GLU A 1 123 ? -4.328 9.100 0.661 1.00 90.75 123 GLU A C 1
ATOM 1009 O O . GLU A 1 123 ? -5.515 8.793 0.580 1.00 90.75 123 GLU A O 1
ATOM 1014 N N . GLY A 1 124 ? -3.821 9.517 1.823 1.00 90.62 124 GLY A N 1
ATOM 1015 C CA . GLY A 1 124 ? -4.581 9.604 3.073 1.00 90.62 124 GLY A CA 1
ATOM 1016 C C . GLY A 1 124 ? -4.864 8.252 3.741 1.00 90.62 124 GLY A C 1
ATOM 1017 O O . GLY A 1 124 ? -5.073 8.213 4.954 1.00 90.62 124 GLY A O 1
ATOM 1018 N N . SER A 1 125 ? -4.853 7.141 2.994 1.00 93.94 125 SER A N 1
ATOM 1019 C CA . SER A 1 125 ? -5.069 5.780 3.497 1.00 93.94 125 SER A CA 1
ATOM 1020 C C . SER A 1 125 ? -4.510 4.716 2.554 1.00 93.94 125 SER A C 1
ATOM 1022 O O . SER A 1 125 ? -4.602 4.854 1.340 1.00 93.94 125 SER A O 1
ATOM 1024 N N . ILE A 1 126 ? -4.010 3.603 3.103 1.00 95.12 126 ILE A N 1
ATOM 1025 C CA . ILE A 1 126 ? -3.541 2.463 2.289 1.00 95.12 126 ILE A CA 1
ATOM 1026 C C . ILE A 1 126 ? -4.660 1.524 1.824 1.00 95.12 126 ILE A C 1
ATOM 1028 O O . ILE A 1 126 ? -4.388 0.532 1.152 1.00 95.12 126 ILE A O 1
ATOM 1032 N N . ALA A 1 127 ? -5.912 1.769 2.220 1.00 93.25 127 ALA A N 1
ATOM 1033 C CA . ALA A 1 127 ? -6.997 0.809 2.017 1.00 93.25 127 ALA A CA 1
ATOM 1034 C C . ALA A 1 127 ? -7.202 0.409 0.551 1.00 93.25 127 ALA A C 1
ATOM 1036 O O . ALA A 1 127 ? -7.445 -0.765 0.265 1.00 93.25 127 ALA A O 1
ATOM 1037 N N . ARG A 1 128 ? -7.050 1.378 -0.355 1.00 90.06 128 ARG A N 1
ATOM 1038 C CA . ARG A 1 128 ? -7.263 1.220 -1.797 1.00 90.06 128 ARG A CA 1
ATOM 1039 C C . ARG A 1 128 ? -5.974 1.147 -2.612 1.00 90.06 128 ARG A C 1
ATOM 1041 O O . ARG A 1 128 ? -6.057 1.037 -3.825 1.00 90.06 128 ARG A O 1
ATOM 1048 N N . VAL A 1 129 ? -4.812 1.166 -1.955 1.00 92.25 129 VAL A N 1
ATOM 1049 C CA . VAL A 1 129 ? -3.515 1.122 -2.640 1.00 92.25 129 VAL A CA 1
ATOM 1050 C C . VAL A 1 129 ? -3.258 -0.277 -3.177 1.00 92.25 129 VAL A C 1
ATOM 1052 O O . VAL A 1 129 ? -2.997 -1.199 -2.409 1.00 92.25 129 VAL A O 1
ATOM 1055 N N . ASP A 1 130 ? -3.362 -0.454 -4.486 1.00 90.31 130 ASP A N 1
ATOM 1056 C CA . ASP A 1 130 ? -3.075 -1.704 -5.189 1.00 90.31 130 ASP A CA 1
ATOM 1057 C C . ASP A 1 130 ? -1.822 -1.595 -6.069 1.00 90.31 130 ASP A C 1
ATOM 1059 O O . ASP A 1 130 ? -1.255 -0.515 -6.251 1.00 90.31 130 ASP A O 1
ATOM 1063 N N . ILE A 1 131 ? -1.373 -2.729 -6.613 1.00 88.94 131 ILE A N 1
ATOM 1064 C CA . ILE A 1 131 ? -0.180 -2.787 -7.463 1.00 88.94 131 ILE A CA 1
ATOM 1065 C C . ILE A 1 131 ? -0.287 -1.862 -8.685 1.00 88.94 131 ILE A C 1
ATOM 1067 O O . ILE A 1 131 ? 0.712 -1.266 -9.077 1.00 88.94 131 ILE A O 1
ATOM 1071 N N . SER A 1 132 ? -1.482 -1.664 -9.250 1.00 87.81 132 SER A N 1
ATOM 1072 C CA . SER A 1 132 ? -1.686 -0.760 -10.385 1.00 87.81 132 SER A CA 1
ATOM 1073 C C . SER A 1 132 ? -1.429 0.697 -10.000 1.00 87.81 132 SER A C 1
ATOM 1075 O O . SER A 1 132 ? -0.731 1.411 -10.723 1.00 87.81 132 SER A O 1
ATOM 1077 N N . GLN A 1 133 ? -1.938 1.152 -8.849 1.00 90.12 133 GLN A N 1
ATOM 1078 C CA . GLN A 1 133 ? -1.649 2.492 -8.322 1.00 90.12 133 GLN A CA 1
ATOM 1079 C C . GLN A 1 133 ? -0.159 2.672 -8.030 1.00 90.12 133 GLN A C 1
ATOM 1081 O O . GLN A 1 133 ? 0.437 3.691 -8.387 1.00 90.12 133 GLN A O 1
ATOM 1086 N N . VAL A 1 134 ? 0.453 1.657 -7.427 1.00 93.50 134 VAL A N 1
ATOM 1087 C CA . VAL A 1 134 ? 1.874 1.657 -7.090 1.00 93.50 134 VAL A CA 1
ATOM 1088 C C . VAL A 1 134 ? 2.751 1.714 -8.350 1.00 93.50 134 VAL A C 1
ATOM 1090 O O . VAL A 1 134 ? 3.704 2.489 -8.392 1.00 93.50 134 VAL A O 1
ATOM 1093 N N . LEU A 1 135 ? 2.418 0.968 -9.406 1.00 91.88 135 LEU A N 1
ATOM 1094 C CA . LEU A 1 135 ? 3.123 0.994 -10.693 1.00 91.88 135 LEU A CA 1
ATOM 1095 C C . LEU A 1 135 ? 3.000 2.345 -11.398 1.00 91.88 135 LEU A C 1
ATOM 1097 O O . LEU A 1 135 ? 3.997 2.888 -11.880 1.00 91.88 135 LEU A O 1
ATOM 1101 N N . LYS A 1 136 ? 1.792 2.922 -11.424 1.00 91.19 136 LYS A N 1
ATOM 1102 C CA . LYS A 1 136 ? 1.561 4.271 -11.969 1.00 91.19 136 LYS A CA 1
ATOM 1103 C C . LYS A 1 136 ? 2.423 5.301 -11.248 1.00 91.19 136 LYS A C 1
ATOM 1105 O O . LYS A 1 136 ? 3.040 6.152 -11.893 1.00 91.19 136 LYS A O 1
ATOM 1110 N N . HIS A 1 137 ? 2.502 5.186 -9.926 1.00 90.50 137 HIS A N 1
ATOM 1111 C CA . HIS A 1 137 ? 3.326 6.046 -9.093 1.00 90.50 137 HIS A CA 1
ATOM 1112 C C . HIS A 1 137 ? 4.832 5.845 -9.348 1.00 90.50 137 HIS A C 1
ATOM 1114 O O . HIS A 1 137 ? 5.515 6.822 -9.656 1.00 90.50 137 HIS A O 1
ATOM 1120 N N . ALA A 1 138 ? 5.340 4.611 -9.350 1.00 89.75 138 ALA A N 1
ATOM 1121 C CA . ALA A 1 138 ? 6.749 4.318 -9.638 1.00 89.75 138 ALA A CA 1
ATOM 1122 C C . ALA A 1 138 ? 7.182 4.828 -11.026 1.00 89.75 138 ALA A C 1
ATOM 1124 O O . ALA A 1 138 ? 8.239 5.442 -11.178 1.00 89.75 138 ALA A O 1
ATOM 1125 N N . ARG A 1 139 ? 6.323 4.663 -12.041 1.00 88.19 139 ARG A N 1
ATOM 1126 C CA . ARG A 1 139 ? 6.551 5.208 -13.386 1.00 88.19 139 ARG A CA 1
ATOM 1127 C C . ARG A 1 139 ? 6.592 6.738 -13.396 1.00 88.19 139 ARG A C 1
ATOM 1129 O O . ARG A 1 139 ? 7.388 7.323 -14.128 1.00 88.19 139 ARG A O 1
ATOM 1136 N N . SER A 1 140 ? 5.741 7.396 -12.606 1.00 85.94 140 SER A N 1
ATOM 1137 C CA . SER A 1 140 ? 5.754 8.859 -12.491 1.00 85.94 140 SER A CA 1
ATOM 1138 C C . SER A 1 140 ? 7.048 9.380 -11.856 1.00 85.94 140 SER A C 1
ATOM 1140 O O . SER A 1 140 ? 7.612 10.342 -12.372 1.00 85.94 140 SER A O 1
ATOM 1142 N N . GLU A 1 141 ? 7.579 8.699 -10.833 1.00 83.50 141 GLU A N 1
ATOM 1143 C CA . GLU A 1 141 ? 8.859 9.056 -10.202 1.00 83.50 141 GLU A CA 1
ATOM 1144 C C . GLU A 1 141 ? 10.050 8.870 -11.148 1.00 83.50 141 GLU A C 1
ATOM 1146 O O . GLU A 1 141 ? 10.992 9.651 -11.094 1.00 83.50 141 GLU A O 1
ATOM 1151 N N . GLN A 1 142 ? 10.018 7.898 -12.063 1.00 77.19 142 GLN A N 1
ATOM 1152 C CA . GLN A 1 142 ? 11.068 7.790 -13.081 1.00 77.19 142 GLN A CA 1
ATOM 1153 C C . GLN A 1 142 ? 10.995 8.893 -14.147 1.00 77.19 142 GLN A C 1
ATOM 1155 O O . GLN A 1 142 ? 12.029 9.353 -14.626 1.00 77.19 142 GLN A O 1
ATOM 1160 N N . LYS A 1 143 ? 9.786 9.321 -14.540 1.00 73.00 143 LYS A N 1
ATOM 1161 C CA . LYS A 1 143 ? 9.594 10.386 -15.547 1.00 73.00 143 LYS A CA 1
ATOM 1162 C C . LYS A 1 143 ? 9.880 11.782 -14.986 1.00 73.00 143 LYS A C 1
ATOM 1164 O O . LYS A 1 143 ? 10.326 12.655 -15.724 1.00 73.00 143 LYS A O 1
ATOM 1169 N N . ALA A 1 144 ? 9.613 11.989 -13.701 1.00 68.19 144 ALA A N 1
ATOM 1170 C CA . ALA A 1 144 ? 9.872 13.223 -12.979 1.00 68.19 144 ALA A CA 1
ATOM 1171 C C . ALA A 1 144 ? 10.241 12.866 -11.531 1.00 68.19 144 ALA A C 1
ATOM 1173 O O . ALA A 1 144 ? 9.344 12.798 -10.684 1.00 68.19 144 ALA A O 1
ATOM 1174 N N . PRO A 1 145 ? 11.531 12.611 -11.234 1.00 60.00 145 PRO A N 1
ATOM 1175 C CA . PRO A 1 145 ? 11.946 12.301 -9.876 1.00 60.00 145 PRO A CA 1
ATOM 1176 C C . PRO A 1 145 ? 11.503 13.437 -8.970 1.00 60.00 145 PRO A C 1
ATOM 1178 O O . PRO A 1 145 ? 11.868 14.597 -9.178 1.00 60.00 145 PRO A O 1
ATOM 1181 N N . SER A 1 146 ? 10.646 13.109 -8.003 1.00 51.38 146 SER A N 1
ATOM 1182 C CA . SER A 1 146 ? 10.187 14.076 -7.020 1.00 51.38 146 SER A CA 1
ATOM 1183 C C . SER A 1 146 ? 11.413 14.685 -6.354 1.00 51.38 146 SER A C 1
ATOM 1185 O O . SER A 1 146 ? 12.262 13.954 -5.839 1.00 51.38 146 SER A O 1
ATOM 1187 N N . LEU A 1 147 ? 11.506 16.019 -6.387 1.00 50.00 147 LEU A N 1
ATOM 1188 C CA . LEU A 1 147 ? 12.490 16.754 -5.599 1.00 50.00 147 LEU A CA 1
ATOM 1189 C C . LEU A 1 147 ? 12.425 16.225 -4.157 1.00 50.00 147 LEU A C 1
ATOM 1191 O O . LEU A 1 147 ? 11.307 16.008 -3.671 1.00 50.00 147 LEU A O 1
ATOM 1195 N N . PRO A 1 148 ? 13.573 15.999 -3.487 1.00 48.78 148 PRO A N 1
ATOM 1196 C CA . PRO A 1 148 ? 13.582 15.523 -2.111 1.00 48.78 148 PRO A CA 1
ATOM 1197 C C . PRO A 1 148 ? 12.621 16.385 -1.305 1.00 48.78 148 PRO A C 1
ATOM 1199 O O . PRO A 1 148 ? 12.670 17.618 -1.400 1.00 48.78 148 PRO A O 1
ATOM 1202 N N . SER A 1 149 ? 11.710 15.764 -0.555 1.00 53.12 149 SER A N 1
ATOM 1203 C CA . SER A 1 149 ? 10.781 16.554 0.244 1.00 53.12 149 SER A CA 1
ATOM 1204 C C . SER A 1 149 ? 11.592 17.463 1.175 1.00 53.12 149 SER A C 1
ATOM 1206 O O . SER A 1 149 ? 12.655 17.071 1.660 1.00 53.12 149 SER A O 1
ATOM 1208 N N . GLU A 1 150 ? 11.109 18.674 1.475 1.00 49.59 150 GLU A N 1
ATOM 1209 C CA . GLU A 1 150 ? 11.811 19.597 2.389 1.00 49.59 150 GLU A CA 1
ATOM 1210 C C . GLU A 1 150 ? 12.232 18.923 3.708 1.00 49.59 150 GLU A C 1
ATOM 1212 O O . GLU A 1 150 ? 13.194 19.330 4.357 1.00 49.59 150 GLU A O 1
ATOM 1217 N N . ARG A 1 151 ? 11.485 17.898 4.127 1.00 49.12 151 ARG A N 1
ATOM 1218 C CA . ARG A 1 151 ? 11.728 17.140 5.350 1.00 49.12 151 ARG A CA 1
ATOM 1219 C C . ARG A 1 151 ? 12.903 16.170 5.221 1.00 49.12 151 ARG A C 1
ATOM 1221 O O . ARG A 1 151 ? 13.657 16.036 6.180 1.00 49.12 151 ARG A O 1
ATOM 1228 N N . GLU A 1 152 ? 13.065 15.537 4.064 1.00 49.38 152 GLU A N 1
ATOM 1229 C CA . GLU A 1 152 ? 14.218 14.691 3.736 1.00 49.38 152 GLU A CA 1
ATOM 1230 C C . GLU A 1 152 ? 15.467 15.551 3.540 1.00 49.38 152 GLU A C 1
ATOM 1232 O O . GLU A 1 152 ? 16.479 15.284 4.178 1.00 49.38 152 GLU A O 1
ATOM 1237 N N . ALA A 1 153 ? 15.354 16.680 2.830 1.00 55.91 153 ALA A N 1
ATOM 1238 C CA . ALA A 1 153 ? 16.447 17.642 2.680 1.00 55.91 153 ALA A CA 1
ATOM 1239 C C . ALA A 1 153 ? 16.938 18.196 4.034 1.00 55.91 153 ALA A C 1
ATOM 1241 O O . ALA A 1 153 ? 18.140 18.294 4.277 1.00 55.91 153 ALA A O 1
ATOM 1242 N N . LYS A 1 154 ? 16.018 18.508 4.961 1.00 60.44 154 LYS A N 1
ATOM 1243 C CA . LYS A 1 154 ? 16.363 18.946 6.328 1.00 60.44 154 LYS A CA 1
ATOM 1244 C C . LYS A 1 154 ? 17.018 17.835 7.154 1.00 60.44 154 LYS A C 1
ATOM 1246 O O . LYS A 1 154 ? 17.868 18.130 7.993 1.00 60.44 154 LYS A O 1
ATOM 1251 N N . ASN A 1 155 ? 16.625 16.576 6.959 1.00 58.28 155 ASN A N 1
ATOM 1252 C CA . ASN A 1 155 ? 17.219 15.450 7.677 1.00 58.28 155 ASN A CA 1
ATOM 1253 C C . ASN A 1 155 ? 18.622 15.124 7.147 1.00 58.28 155 ASN A C 1
ATOM 1255 O O . ASN A 1 155 ? 19.545 14.967 7.942 1.00 58.28 155 ASN A O 1
ATOM 1259 N N . ASP A 1 156 ? 18.800 15.119 5.827 1.00 60.47 156 ASP A N 1
ATOM 1260 C CA . ASP A 1 156 ? 20.096 14.901 5.183 1.00 60.47 156 ASP A CA 1
ATOM 1261 C C . ASP A 1 156 ? 21.081 16.020 5.518 1.00 60.47 156 ASP A C 1
ATOM 1263 O O . ASP A 1 156 ? 22.222 15.740 5.879 1.00 60.47 156 ASP A O 1
ATOM 1267 N N . HIS A 1 157 ? 20.623 17.277 5.532 1.00 62.88 157 HIS A N 1
ATOM 1268 C CA . HIS A 1 157 ? 21.432 18.406 5.987 1.00 62.88 157 HIS A CA 1
ATOM 1269 C C . HIS A 1 157 ? 21.885 18.232 7.444 1.00 62.88 157 HIS A C 1
ATOM 1271 O O . HIS A 1 157 ? 23.067 18.353 7.752 1.00 62.88 157 HIS A O 1
ATOM 1277 N N . ARG A 1 158 ? 20.973 17.837 8.340 1.00 61.81 158 ARG A N 1
ATOM 1278 C CA . ARG A 1 158 ? 21.295 17.600 9.755 1.00 61.81 158 ARG A CA 1
ATOM 1279 C C . ARG A 1 158 ? 22.238 16.408 9.963 1.00 61.81 158 ARG A C 1
ATOM 1281 O O . ARG A 1 158 ? 23.008 16.387 10.924 1.00 61.81 158 ARG A O 1
ATOM 1288 N N . MET A 1 159 ? 22.157 15.390 9.108 1.00 67.69 159 MET A N 1
ATOM 1289 C CA . MET A 1 159 ? 23.055 14.233 9.135 1.00 67.69 159 MET A CA 1
ATOM 1290 C C . MET A 1 159 ? 24.436 14.577 8.567 1.00 67.69 159 MET A C 1
ATOM 1292 O O . MET A 1 159 ? 25.431 14.096 9.109 1.00 67.69 159 MET A O 1
ATOM 1296 N N . ALA A 1 160 ? 24.505 15.438 7.549 1.00 65.69 160 ALA A N 1
ATOM 1297 C CA . ALA A 1 160 ? 25.751 15.988 7.022 1.00 65.69 160 ALA A CA 1
ATOM 1298 C C . ALA A 1 160 ? 26.467 16.854 8.072 1.00 65.69 160 ALA A C 1
ATOM 1300 O O . ALA A 1 160 ? 27.598 16.546 8.428 1.00 65.69 160 ALA A O 1
ATOM 1301 N N . GLU A 1 161 ? 25.772 17.809 8.706 1.00 68.19 161 GLU A N 1
ATOM 1302 C CA . GLU A 1 161 ? 26.342 18.633 9.789 1.00 68.19 161 GLU A CA 1
ATOM 1303 C C . GLU A 1 161 ? 26.894 17.787 10.949 1.00 68.19 161 GLU A C 1
ATOM 1305 O O . GLU A 1 161 ? 27.920 18.109 11.551 1.00 68.19 161 GLU A O 1
ATOM 1310 N N . ARG A 1 162 ? 26.222 16.676 11.280 1.00 65.56 162 ARG A N 1
ATOM 1311 C CA . ARG A 1 162 ? 26.702 15.745 12.310 1.00 65.56 162 ARG A CA 1
ATOM 1312 C C . ARG A 1 162 ? 27.959 14.992 11.891 1.00 65.56 162 ARG A C 1
ATOM 1314 O O . ARG A 1 162 ? 28.794 14.749 12.758 1.00 65.56 162 ARG A O 1
ATOM 1321 N N . ARG A 1 163 ? 28.084 14.594 10.623 1.00 65.25 163 ARG A N 1
ATOM 1322 C CA . ARG A 1 163 ? 29.296 13.936 10.109 1.00 65.25 163 ARG A CA 1
ATOM 1323 C C . ARG A 1 163 ? 30.477 14.898 10.147 1.00 65.25 163 ARG A C 1
ATOM 1325 O O . ARG A 1 163 ? 31.484 14.561 10.760 1.00 65.25 163 ARG A O 1
ATOM 1332 N N . ASP A 1 164 ? 30.289 16.118 9.657 1.00 69.38 164 ASP A N 1
ATOM 1333 C CA . ASP A 1 164 ? 31.326 17.157 9.639 1.00 69.38 164 ASP A CA 1
ATOM 1334 C C . ASP A 1 164 ? 31.783 17.533 11.065 1.00 69.38 164 ASP A C 1
ATOM 1336 O O . ASP A 1 164 ? 32.972 17.721 11.346 1.00 69.38 164 ASP A O 1
ATOM 1340 N N . TYR A 1 165 ? 30.848 17.578 12.022 1.00 66.75 165 TYR A N 1
ATOM 1341 C CA . TYR A 1 165 ? 31.160 17.806 13.437 1.00 66.75 165 TYR A CA 1
ATOM 1342 C C . TYR A 1 165 ? 31.959 16.660 14.083 1.00 66.75 165 TYR A C 1
ATOM 1344 O O . TYR A 1 165 ? 32.773 16.889 14.979 1.00 66.75 165 TYR A O 1
ATOM 1352 N N . ILE A 1 166 ? 31.718 15.416 13.667 1.00 67.94 166 ILE A N 1
ATOM 1353 C CA . ILE A 1 166 ? 32.453 14.252 14.173 1.00 67.94 166 ILE A CA 1
ATOM 1354 C C . ILE A 1 166 ? 33.852 14.209 13.552 1.00 67.94 166 ILE A C 1
ATOM 1356 O O . ILE A 1 166 ? 34.824 14.068 14.292 1.00 67.94 166 ILE A O 1
ATOM 1360 N N . GLU A 1 167 ? 33.967 14.416 12.237 1.00 66.50 167 GLU A N 1
ATOM 1361 C CA . GLU A 1 167 ? 35.246 14.418 11.516 1.00 66.50 167 GLU A CA 1
ATOM 1362 C C . GLU A 1 167 ? 36.199 15.501 12.039 1.00 66.50 167 GLU A C 1
ATOM 1364 O O . GLU A 1 167 ? 37.360 15.209 12.334 1.00 66.50 167 GLU A O 1
ATOM 1369 N N . SER A 1 168 ? 35.688 16.712 12.287 1.00 66.94 168 SER A N 1
ATOM 1370 C CA . SER A 1 168 ? 36.466 17.828 12.852 1.00 66.94 168 SER A CA 1
ATOM 1371 C C . SER A 1 168 ? 36.961 17.602 14.290 1.00 66.94 168 SER A C 1
ATOM 1373 O O . SER A 1 168 ? 37.878 18.293 14.743 1.00 66.94 168 SER A O 1
ATOM 1375 N N . ARG A 1 169 ? 36.392 16.634 15.022 1.00 56.66 169 ARG A N 1
ATOM 1376 C CA . ARG A 1 169 ? 36.838 16.243 16.371 1.00 56.66 169 ARG A CA 1
ATOM 1377 C C . ARG A 1 169 ? 37.820 15.079 16.389 1.00 56.66 169 ARG A C 1
ATOM 1379 O O . ARG A 1 169 ? 38.538 14.937 17.373 1.00 56.66 169 ARG A O 1
ATOM 138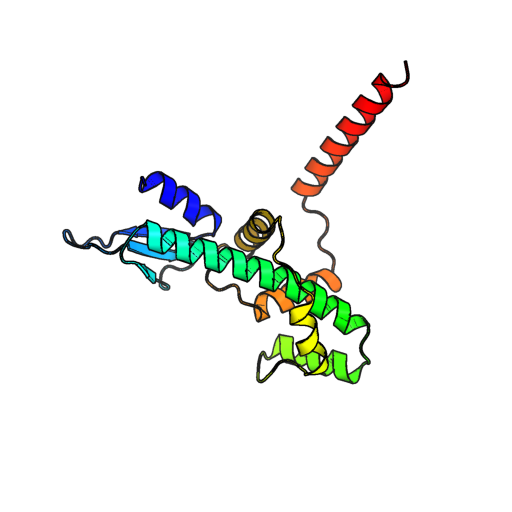6 N N . THR A 1 170 ? 37.849 14.259 15.345 1.00 54.31 170 THR A N 1
ATOM 1387 C CA . THR A 1 170 ? 38.749 13.100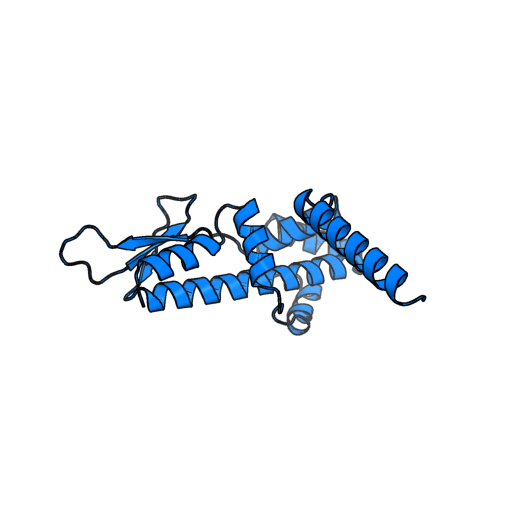 15.238 1.00 54.31 170 THR A CA 1
ATOM 1388 C C . THR A 1 170 ? 40.112 13.424 14.628 1.00 54.31 170 THR A C 1
ATOM 1390 O O . THR A 1 170 ? 41.015 12.601 14.707 1.00 54.31 170 THR A O 1
ATOM 1393 N N . THR A 1 171 ? 40.295 14.617 14.058 1.00 54.75 171 THR A N 1
ATOM 1394 C CA . THR A 1 171 ? 41.574 15.092 13.495 1.00 54.75 171 THR A CA 1
ATOM 1395 C C . THR A 1 171 ? 42.401 15.947 14.470 1.00 54.75 171 THR A C 1
ATOM 1397 O O . THR A 1 171 ? 43.133 16.835 14.034 1.00 54.75 171 THR A O 1
ATOM 1400 N N . ARG A 1 172 ? 42.282 15.722 15.785 1.00 46.56 172 ARG A N 1
ATOM 1401 C CA . ARG A 1 172 ? 43.138 16.342 16.813 1.00 46.56 172 ARG A CA 1
ATOM 1402 C C . ARG A 1 172 ? 43.925 15.304 17.590 1.00 46.56 172 ARG A C 1
ATOM 1404 O O . ARG A 1 172 ? 43.310 14.286 17.971 1.00 46.56 172 ARG A O 1
#